Protein AF-A0A1Y1W097-F1 (afdb_monomer)

Structure (mmCIF, N/CA/C/O backbone):
data_AF-A0A1Y1W097-F1
#
_entry.id   AF-A0A1Y1W097-F1
#
loop_
_atom_site.group_PDB
_atom_site.id
_atom_site.type_symbol
_atom_site.label_atom_id
_atom_site.label_alt_id
_atom_site.label_comp_id
_atom_site.label_asym_id
_atom_site.label_entity_id
_atom_site.label_seq_id
_atom_site.pdbx_PDB_ins_code
_atom_site.Cartn_x
_atom_site.Cartn_y
_atom_site.Cartn_z
_atom_site.occupancy
_atom_site.B_iso_or_equiv
_atom_site.auth_seq_id
_atom_site.auth_comp_id
_atom_site.auth_asym_id
_atom_site.auth_atom_id
_atom_site.pdbx_PDB_model_num
ATOM 1 N N . GLY A 1 1 ? 16.569 40.067 -37.741 1.00 43.12 1 GLY A N 1
ATOM 2 C CA . GLY A 1 1 ? 15.667 39.618 -36.664 1.00 43.12 1 GLY A CA 1
ATOM 3 C C . GLY A 1 1 ? 14.579 38.717 -37.205 1.00 43.12 1 GLY A C 1
ATOM 4 O O . GLY A 1 1 ? 13.414 39.052 -37.084 1.00 43.12 1 GLY A O 1
ATOM 5 N N . ILE A 1 2 ? 14.973 37.600 -37.815 1.00 46.16 2 ILE A N 1
ATOM 6 C CA . ILE A 1 2 ? 14.096 36.529 -38.308 1.00 46.16 2 ILE A CA 1
ATOM 7 C C . ILE A 1 2 ? 14.924 35.251 -38.192 1.00 46.16 2 ILE A C 1
ATOM 9 O O . ILE A 1 2 ? 15.452 34.736 -39.164 1.00 46.16 2 ILE A O 1
ATOM 13 N N . GLU A 1 3 ? 15.149 34.848 -36.945 1.00 45.69 3 GLU A N 1
ATOM 14 C CA . GLU A 1 3 ? 15.930 33.663 -36.578 1.00 45.69 3 GLU A CA 1
ATOM 15 C C . GLU A 1 3 ? 15.376 33.100 -35.263 1.00 45.69 3 GLU A C 1
ATOM 17 O O . GLU A 1 3 ? 16.067 32.949 -34.270 1.00 45.69 3 GLU A O 1
ATOM 22 N N . TYR A 1 4 ? 14.057 32.893 -35.240 1.00 50.59 4 TYR A N 1
ATOM 23 C CA . TYR A 1 4 ? 13.336 32.202 -34.160 1.00 50.59 4 TYR A CA 1
ATOM 24 C C . TYR A 1 4 ? 12.381 31.134 -34.725 1.00 50.59 4 TYR A C 1
ATOM 26 O O . TYR A 1 4 ? 11.441 30.713 -34.065 1.00 50.59 4 TYR A O 1
ATOM 34 N N . LEU A 1 5 ? 12.613 30.714 -35.974 1.00 53.75 5 LEU A N 1
ATOM 35 C CA . LEU A 1 5 ? 11.848 29.680 -36.683 1.00 53.75 5 LEU A CA 1
ATOM 36 C C . LEU A 1 5 ? 12.720 28.488 -37.105 1.00 53.75 5 LEU A C 1
ATOM 38 O O . LEU A 1 5 ? 12.277 27.665 -37.901 1.00 53.75 5 LEU A O 1
ATOM 42 N N . ASN A 1 6 ? 13.945 28.376 -36.579 1.00 43.22 6 ASN A N 1
ATOM 43 C CA . ASN A 1 6 ? 14.702 27.136 -36.699 1.00 43.22 6 ASN A CA 1
ATOM 44 C C . ASN A 1 6 ? 14.286 26.219 -35.550 1.00 43.22 6 ASN A C 1
ATOM 46 O O . ASN A 1 6 ? 14.586 26.465 -34.384 1.00 43.22 6 ASN A O 1
ATOM 50 N N . LEU A 1 7 ? 13.491 25.227 -35.925 1.00 58.38 7 LEU A N 1
ATOM 51 C CA . LEU A 1 7 ? 13.002 24.132 -35.109 1.00 58.38 7 LEU A CA 1
ATOM 52 C C . LEU A 1 7 ? 14.199 23.283 -34.671 1.00 58.38 7 LEU A C 1
ATOM 54 O O . LEU A 1 7 ? 14.595 22.364 -35.381 1.00 58.38 7 LEU A O 1
ATOM 58 N N . GLU A 1 8 ? 14.787 23.603 -33.521 1.00 49.19 8 GLU A N 1
ATOM 59 C CA . GLU A 1 8 ? 15.665 22.663 -32.832 1.00 49.19 8 GLU A CA 1
ATOM 60 C C . GLU A 1 8 ? 14.782 21.659 -32.082 1.00 49.19 8 GLU A C 1
ATOM 62 O O . GLU A 1 8 ? 13.913 22.025 -31.287 1.00 49.19 8 GLU A O 1
ATOM 67 N N . GLU A 1 9 ? 14.969 20.392 -32.428 1.00 53.34 9 GLU A N 1
ATOM 68 C CA . GL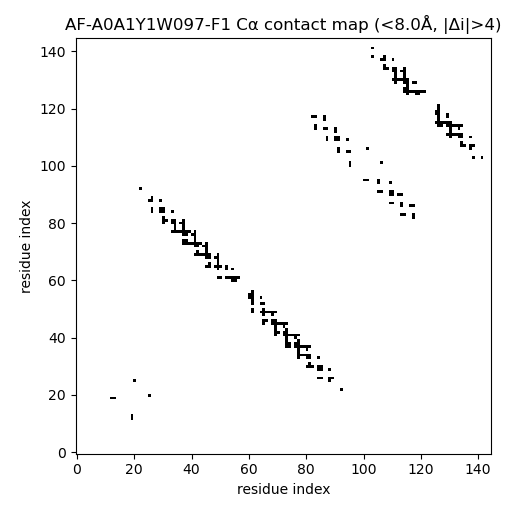U A 1 9 ? 14.276 19.208 -31.938 1.00 53.34 9 GLU A CA 1
ATOM 69 C C . GLU A 1 9 ? 14.282 19.140 -30.398 1.00 53.34 9 GLU A C 1
ATOM 71 O O . GLU A 1 9 ? 15.224 18.668 -29.769 1.00 53.34 9 GLU A O 1
ATOM 76 N N . GLY A 1 10 ? 13.199 19.605 -29.775 1.00 42.94 10 GLY A N 1
ATOM 77 C CA . GLY A 1 10 ? 12.882 19.385 -28.365 1.00 42.94 10 GLY A CA 1
ATOM 78 C C . GLY A 1 10 ? 11.534 18.670 -28.258 1.00 42.94 10 GLY A C 1
ATOM 79 O O . GLY A 1 10 ? 10.646 18.938 -29.072 1.00 42.94 10 GLY A O 1
ATOM 80 N N . PRO A 1 11 ? 11.353 17.731 -27.315 1.00 43.66 11 PRO A N 1
ATOM 81 C CA . PRO A 1 11 ? 10.199 16.844 -27.305 1.00 43.66 11 PRO A CA 1
ATOM 82 C C . PRO A 1 11 ? 8.914 17.664 -27.173 1.00 43.66 11 PRO A C 1
ATOM 84 O O . PRO A 1 11 ? 8.750 18.407 -26.215 1.00 43.66 11 PRO A O 1
ATOM 87 N N . ILE A 1 12 ? 8.031 17.520 -28.165 1.00 45.16 12 ILE A N 1
ATOM 88 C CA . ILE A 1 12 ? 6.601 17.872 -28.194 1.00 45.16 12 ILE A CA 1
ATOM 89 C C . ILE A 1 12 ? 6.042 18.317 -26.828 1.00 45.16 12 ILE A C 1
ATOM 91 O O . ILE A 1 12 ? 5.496 17.528 -26.056 1.00 45.16 12 ILE A O 1
ATOM 95 N N . HIS A 1 13 ? 6.162 19.613 -26.543 1.00 50.09 13 HIS A N 1
ATOM 96 C CA . HIS A 1 13 ? 5.460 20.269 -25.450 1.00 50.09 13 HIS A CA 1
ATOM 97 C C . HIS A 1 13 ? 4.069 20.640 -25.963 1.00 50.09 13 HIS A C 1
ATOM 99 O O . HIS A 1 13 ? 3.886 21.652 -26.629 1.00 50.09 13 HIS A O 1
ATOM 105 N N . THR A 1 14 ? 3.090 19.772 -25.712 1.00 46.75 14 THR A N 1
ATOM 106 C CA . THR A 1 14 ? 1.683 20.063 -25.999 1.00 46.75 14 THR A CA 1
ATOM 107 C C . THR A 1 14 ? 1.229 21.255 -25.159 1.00 46.75 14 THR A C 1
ATOM 1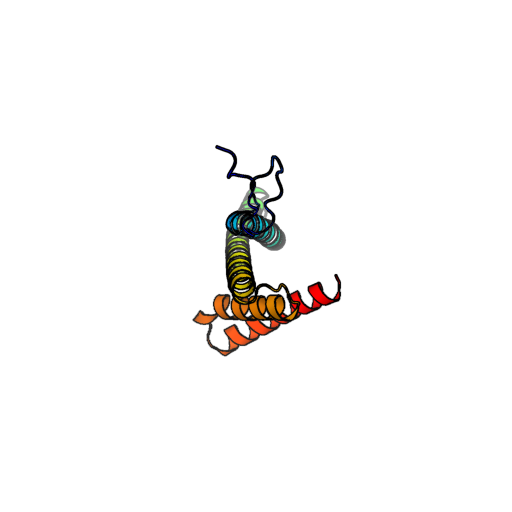09 O O . THR A 1 14 ? 1.071 21.139 -23.942 1.00 46.75 14 THR A O 1
ATOM 112 N N . ASP A 1 15 ? 0.995 22.384 -25.827 1.00 51.84 15 ASP A N 1
ATOM 113 C CA . ASP A 1 15 ? 0.279 23.549 -25.315 1.00 51.84 15 ASP A CA 1
ATOM 114 C C . ASP A 1 15 ? -1.160 23.167 -24.936 1.00 51.84 15 ASP A C 1
ATOM 116 O O . ASP A 1 15 ? -2.087 23.171 -25.747 1.00 51.84 15 ASP A O 1
ATOM 120 N N . GLY A 1 16 ? -1.352 22.827 -23.666 1.00 44.06 16 GLY A N 1
ATOM 121 C CA . GLY A 1 16 ? -2.645 22.826 -23.004 1.00 44.06 16 GLY A CA 1
ATOM 122 C C . GLY A 1 16 ? -2.563 23.703 -21.760 1.00 44.06 16 GLY A C 1
ATOM 123 O O . GLY A 1 16 ? -1.530 23.770 -21.106 1.00 44.06 16 GLY A O 1
ATOM 124 N N . VAL A 1 17 ? -3.675 24.319 -21.359 1.00 49.75 17 VAL A N 1
ATOM 125 C CA . VAL A 1 17 ? -3.831 25.058 -20.081 1.00 49.75 17 VAL A CA 1
ATOM 126 C C . VAL A 1 17 ? -3.591 24.162 -18.840 1.00 49.75 17 VAL A C 1
ATOM 128 O O . VAL A 1 17 ? -3.684 24.604 -17.699 1.00 49.75 17 VAL A O 1
ATOM 131 N N . MET A 1 18 ? -3.248 22.889 -19.048 1.00 4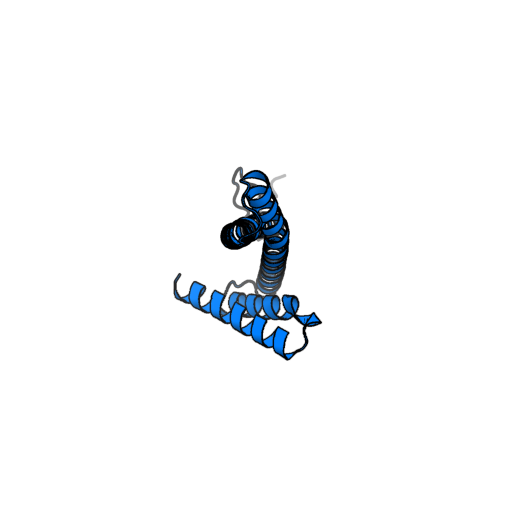9.22 18 MET A N 1
ATOM 132 C CA . MET A 1 18 ? -2.744 21.987 -18.028 1.00 49.22 18 MET A CA 1
ATOM 133 C C . MET A 1 18 ? -1.211 21.961 -18.105 1.00 49.22 18 MET A C 1
ATOM 135 O O . MET A 1 18 ? -0.681 21.502 -19.118 1.00 49.22 18 MET A O 1
ATOM 139 N N . PRO A 1 19 ? -0.489 22.431 -17.068 1.00 50.25 19 PRO A N 1
ATOM 140 C CA . PRO A 1 19 ? 0.962 22.297 -17.023 1.00 50.25 19 PRO A CA 1
ATOM 141 C C . PRO A 1 19 ? 1.337 20.827 -17.217 1.00 50.25 19 PRO A C 1
ATOM 143 O O . PRO A 1 19 ? 0.633 19.946 -16.716 1.00 50.25 19 PRO A O 1
ATOM 146 N N . SER A 1 20 ? 2.423 20.583 -17.962 1.00 50.34 20 SER A N 1
ATOM 147 C CA . SER A 1 20 ? 3.029 19.261 -18.161 1.00 50.34 20 SER A CA 1
ATOM 148 C C . SER A 1 20 ? 2.887 18.439 -16.882 1.00 50.34 20 SER A C 1
ATOM 150 O O . SER A 1 20 ? 3.410 18.839 -15.838 1.00 50.34 20 SER A O 1
ATOM 152 N N . ARG A 1 21 ? 2.104 17.351 -16.939 1.00 58.97 21 ARG A N 1
ATOM 153 C CA . ARG A 1 21 ? 1.912 16.427 -15.817 1.00 58.97 21 ARG A CA 1
ATOM 154 C C . ARG A 1 21 ? 3.267 15.797 -15.538 1.00 58.97 21 ARG A C 1
ATOM 156 O O . ARG A 1 21 ? 3.659 14.816 -16.159 1.00 58.97 21 ARG A O 1
ATOM 163 N N . GLY A 1 22 ? 4.045 16.465 -14.696 1.00 69.69 22 GLY A N 1
ATOM 164 C CA . GLY A 1 22 ? 5.391 16.043 -14.377 1.00 69.69 22 GLY A CA 1
ATOM 165 C C . GLY A 1 22 ? 5.347 14.722 -13.625 1.00 69.69 22 GLY A C 1
ATOM 166 O O . GLY A 1 22 ? 4.384 14.411 -12.934 1.00 69.69 22 GLY A O 1
ATOM 167 N N . TRP A 1 23 ? 6.448 13.985 -13.671 1.00 69.06 23 TRP A N 1
ATOM 168 C CA . TRP A 1 23 ? 6.705 12.831 -12.806 1.00 69.06 23 TRP A CA 1
ATOM 169 C C . TRP A 1 23 ? 6.367 13.076 -11.317 1.00 69.06 23 TRP A C 1
ATOM 171 O O . TRP A 1 23 ? 5.946 12.159 -10.619 1.00 69.06 23 TRP A O 1
ATOM 181 N N . SER A 1 24 ? 6.511 14.319 -10.839 1.00 75.81 24 SER A N 1
ATOM 182 C CA . SER A 1 24 ? 6.112 14.756 -9.492 1.00 75.81 24 SER A CA 1
ATOM 183 C C . SER A 1 24 ? 4.591 14.764 -9.281 1.00 75.81 24 SER A C 1
ATOM 185 O O . SER A 1 24 ? 4.110 14.427 -8.201 1.00 75.81 24 SER A O 1
ATOM 187 N N . ASP A 1 25 ? 3.829 15.110 -10.317 1.00 79.06 25 ASP A N 1
ATOM 188 C CA . ASP A 1 25 ? 2.368 15.150 -10.295 1.00 79.06 25 ASP A CA 1
ATOM 189 C C . ASP A 1 25 ? 1.800 13.727 -10.205 1.00 79.06 25 ASP A C 1
ATOM 191 O O . ASP A 1 25 ? 1.006 13.420 -9.315 1.00 79.06 25 ASP A O 1
ATOM 195 N N . ASP A 1 26 ? 2.309 12.816 -11.040 1.00 79.19 26 ASP A N 1
ATOM 196 C CA . ASP A 1 26 ? 1.950 11.395 -10.990 1.00 79.19 26 ASP A CA 1
ATOM 197 C C . ASP A 1 26 ? 2.382 10.741 -9.669 1.00 79.19 26 ASP A C 1
ATOM 199 O O . ASP A 1 26 ? 1.661 9.906 -9.117 1.00 79.19 26 ASP A O 1
ATOM 203 N N . LEU A 1 27 ? 3.511 11.172 -9.096 1.00 82.44 27 LEU A N 1
ATOM 204 C CA . LEU A 1 27 ? 3.943 10.730 -7.775 1.00 82.44 27 LEU A CA 1
ATOM 205 C C . LEU A 1 27 ? 2.999 11.230 -6.673 1.00 82.44 27 LEU A C 1
ATOM 207 O O . LEU A 1 27 ? 2.572 10.431 -5.842 1.00 82.44 27 LEU A O 1
ATOM 211 N N . CYS A 1 28 ? 2.651 12.517 -6.647 1.00 84.31 28 CYS A N 1
ATOM 212 C CA . CYS A 1 28 ? 1.787 13.108 -5.622 1.00 84.31 28 CYS A CA 1
ATOM 213 C C . CYS A 1 28 ? 0.366 12.528 -5.681 1.00 84.31 28 CYS A C 1
ATOM 215 O O . CYS A 1 28 ? -0.149 12.019 -4.680 1.00 84.31 28 CYS A O 1
ATOM 217 N N . TYR A 1 29 ? -0.241 12.518 -6.870 1.00 85.00 29 TYR A N 1
ATOM 218 C CA . TYR A 1 29 ? -1.582 11.970 -7.058 1.00 85.00 29 TYR A CA 1
ATOM 219 C C . TYR A 1 29 ? -1.609 10.451 -6.890 1.00 85.00 29 TYR A C 1
ATOM 221 O O . TYR A 1 29 ? -2.529 9.927 -6.256 1.00 85.00 29 TYR A O 1
ATOM 229 N N . GLY A 1 30 ? -0.598 9.738 -7.391 1.00 84.06 30 GLY A N 1
ATOM 230 C CA . GLY A 1 30 ? -0.492 8.288 -7.255 1.00 84.06 30 GLY A CA 1
ATOM 231 C C . GLY A 1 30 ? -0.310 7.855 -5.801 1.00 84.06 30 GLY A C 1
ATOM 232 O O . GLY A 1 30 ? -1.034 6.983 -5.318 1.00 84.06 30 GLY A O 1
ATOM 233 N N . THR A 1 31 ? 0.604 8.494 -5.066 1.00 87.38 31 THR A N 1
ATOM 234 C CA . THR A 1 31 ? 0.849 8.174 -3.649 1.00 87.38 31 THR A CA 1
ATOM 235 C C . THR A 1 31 ? -0.312 8.584 -2.754 1.00 87.38 31 THR A C 1
ATOM 237 O O . THR A 1 31 ? -0.732 7.783 -1.919 1.00 87.38 31 THR A O 1
ATOM 240 N N . GLY A 1 32 ? -0.881 9.777 -2.954 1.00 87.00 32 GLY A N 1
ATOM 241 C CA . GLY A 1 32 ? -2.030 10.263 -2.191 1.00 87.00 32 GLY A CA 1
ATOM 242 C C . GLY A 1 32 ? -3.269 9.392 -2.390 1.00 87.00 32 GLY A C 1
ATOM 243 O O . GLY A 1 32 ? -3.905 8.985 -1.416 1.00 87.00 32 GLY A O 1
ATOM 244 N N . THR A 1 33 ? -3.569 9.017 -3.636 1.00 90.81 33 THR A N 1
ATOM 245 C CA . THR A 1 33 ? -4.694 8.121 -3.940 1.00 90.81 33 THR A CA 1
ATOM 246 C C . THR A 1 33 ? -4.487 6.754 -3.297 1.00 90.81 33 THR A C 1
ATOM 248 O O . THR A 1 33 ? -5.390 6.242 -2.634 1.00 90.81 33 THR A O 1
ATOM 251 N N . MET A 1 34 ? -3.286 6.177 -3.410 1.00 90.88 34 MET A N 1
ATOM 252 C CA . MET A 1 34 ? -3.012 4.861 -2.828 1.00 90.88 34 MET A CA 1
ATOM 253 C C . MET A 1 34 ? -3.001 4.880 -1.297 1.00 90.88 34 MET A C 1
ATOM 255 O O . MET A 1 34 ? -3.438 3.918 -0.664 1.00 90.88 34 MET A O 1
ATOM 259 N N . TYR A 1 35 ? -2.570 5.990 -0.696 1.00 91.44 35 TYR A N 1
ATOM 260 C CA . TYR A 1 35 ? -2.656 6.209 0.743 1.00 91.44 35 TYR A CA 1
ATOM 261 C C . TYR A 1 35 ? -4.112 6.250 1.219 1.00 91.44 35 TYR A C 1
ATOM 263 O O . TYR A 1 35 ? -4.464 5.546 2.167 1.00 91.44 35 TYR A O 1
ATOM 271 N N . LEU A 1 36 ? -4.979 7.008 0.538 1.00 92.75 36 LEU A N 1
ATOM 272 C CA . LEU A 1 36 ? -6.408 7.081 0.860 1.00 92.75 36 LEU A CA 1
ATOM 273 C C . LEU A 1 36 ? -7.116 5.738 0.644 1.00 92.75 36 LEU A C 1
ATOM 275 O O . LEU A 1 36 ? -7.928 5.341 1.480 1.00 92.75 36 LEU A O 1
ATOM 279 N N . LEU A 1 37 ? -6.769 5.000 -0.415 1.00 94.06 37 LEU A N 1
ATOM 280 C CA . LEU A 1 37 ? -7.261 3.635 -0.629 1.00 94.06 37 LEU A CA 1
ATOM 281 C C . LEU A 1 37 ? -6.805 2.689 0.489 1.00 94.06 37 LEU A C 1
ATOM 283 O O . LEU A 1 37 ? -7.607 1.904 1.003 1.00 94.06 37 LEU A O 1
ATOM 287 N N . GLY A 1 38 ? -5.545 2.781 0.920 1.00 91.38 38 GLY A N 1
ATOM 288 C CA . GLY A 1 38 ? -5.026 2.013 2.052 1.00 91.38 38 GLY A CA 1
ATOM 289 C C . GLY A 1 38 ? -5.711 2.375 3.374 1.00 91.38 38 GLY A C 1
ATOM 290 O O . GLY A 1 38 ? -6.052 1.492 4.159 1.00 91.38 38 GLY A O 1
ATOM 291 N N . LEU A 1 39 ? -5.996 3.659 3.598 1.00 92.12 39 LEU A N 1
ATOM 292 C CA . LEU A 1 39 ? -6.747 4.131 4.762 1.00 92.12 39 LEU A CA 1
ATOM 293 C C . LEU A 1 39 ? -8.192 3.634 4.750 1.00 92.12 39 LEU A C 1
ATOM 295 O O . LEU A 1 39 ? -8.678 3.158 5.774 1.00 92.12 39 LEU A O 1
ATOM 299 N N . GLY A 1 40 ? -8.872 3.718 3.606 1.00 93.56 40 GLY A N 1
ATOM 300 C CA . GLY A 1 40 ? -10.248 3.254 3.452 1.00 93.56 40 GLY A CA 1
ATOM 301 C C . GLY A 1 40 ? -10.365 1.748 3.675 1.00 93.56 40 GLY A C 1
ATOM 302 O O . GLY A 1 40 ? -11.190 1.298 4.471 1.00 93.56 40 GLY A O 1
ATOM 303 N N . THR A 1 41 ? -9.490 0.964 3.043 1.00 92.50 41 THR A N 1
ATOM 304 C CA . THR A 1 41 ? -9.468 -0.501 3.191 1.00 92.50 41 THR A CA 1
ATOM 305 C C . THR A 1 41 ? -9.048 -0.935 4.600 1.00 92.50 41 THR A C 1
ATOM 307 O O . THR A 1 41 ? -9.734 -1.749 5.222 1.00 92.50 41 THR A O 1
ATOM 310 N N . GLY A 1 42 ? -7.980 -0.357 5.159 1.00 89.81 42 GLY A N 1
ATOM 311 C CA . GLY A 1 42 ? -7.514 -0.641 6.521 1.00 89.81 42 GLY A CA 1
ATOM 312 C C . GLY A 1 42 ? -8.490 -0.178 7.605 1.00 89.81 42 GLY A C 1
ATOM 313 O O . GLY A 1 42 ? -8.674 -0.865 8.613 1.00 89.81 42 GLY A O 1
ATOM 314 N N . GLY A 1 43 ? -9.162 0.951 7.380 1.00 90.94 43 GLY A N 1
ATOM 315 C CA . GLY A 1 43 ? -10.217 1.481 8.238 1.00 90.94 43 GLY A CA 1
ATOM 316 C C . GLY A 1 43 ? -11.462 0.598 8.221 1.00 90.94 43 GLY A C 1
ATOM 317 O O . GLY A 1 43 ? -11.951 0.234 9.288 1.00 90.94 43 GLY A O 1
ATOM 318 N N . ALA A 1 44 ? -11.927 0.166 7.045 1.00 92.69 44 ALA A N 1
ATOM 319 C CA . ALA A 1 44 ? -13.042 -0.777 6.921 1.00 92.69 44 ALA A CA 1
ATOM 320 C C . ALA A 1 44 ? -12.723 -2.128 7.584 1.00 92.69 44 ALA A C 1
ATOM 322 O O . ALA A 1 44 ? -13.547 -2.694 8.304 1.00 92.69 44 ALA A O 1
ATOM 323 N N . TRP A 1 45 ? -11.496 -2.621 7.422 1.00 90.31 45 TRP A N 1
ATOM 324 C CA . TRP A 1 45 ? -11.038 -3.831 8.099 1.00 90.31 45 TRP A CA 1
ATOM 325 C C . TRP A 1 45 ? -10.989 -3.658 9.631 1.00 90.31 45 TRP A C 1
ATOM 327 O O . TRP A 1 45 ? -11.430 -4.534 10.380 1.00 90.31 45 TRP A O 1
ATOM 337 N N . GLY A 1 46 ? -10.488 -2.518 10.119 1.00 87.44 46 GLY A N 1
ATOM 338 C CA . GLY A 1 46 ? -10.497 -2.164 11.543 1.00 87.44 46 GLY A CA 1
ATOM 339 C C . GLY A 1 46 ? -11.909 -1.988 12.110 1.00 87.44 46 GLY A C 1
ATOM 340 O O . GLY A 1 46 ? -12.164 -2.391 13.244 1.00 87.44 46 GLY A O 1
ATOM 341 N N . PHE A 1 47 ? -12.843 -1.478 11.307 1.00 86.56 47 PHE A N 1
ATOM 342 C CA . PHE A 1 47 ? -14.258 -1.353 11.653 1.00 86.56 47 PHE A CA 1
ATOM 343 C C . PHE A 1 47 ? -14.909 -2.714 11.854 1.00 86.56 47 PHE A C 1
ATOM 345 O O . PHE A 1 47 ? -15.510 -2.961 12.897 1.00 86.56 47 PHE A O 1
ATOM 352 N N . LEU A 1 48 ? -14.746 -3.621 10.886 1.00 88.44 48 LEU A N 1
ATOM 353 C CA . LEU A 1 48 ? -15.307 -4.970 10.957 1.00 88.44 48 LEU A CA 1
ATOM 354 C C . LEU A 1 48 ? -14.746 -5.750 12.149 1.00 88.44 48 LEU A C 1
ATOM 356 O O . LEU A 1 48 ? -15.498 -6.436 12.844 1.00 88.44 48 LEU A O 1
ATOM 360 N N . GLU A 1 49 ? -13.449 -5.623 12.436 1.00 86.88 49 GLU A N 1
ATOM 361 C CA . GLU A 1 49 ? -12.879 -6.267 13.621 1.00 86.88 49 GLU A CA 1
ATOM 362 C C . GLU A 1 49 ? -13.344 -5.619 14.932 1.00 86.88 49 GLU A C 1
ATOM 364 O O . GLU A 1 49 ? -13.623 -6.316 15.911 1.00 86.88 49 GLU A O 1
ATOM 369 N N . GLY A 1 50 ? -13.489 -4.296 14.946 1.00 82.62 50 GLY A N 1
ATOM 370 C CA . GLY A 1 50 ? -14.091 -3.566 16.052 1.00 82.62 50 GLY A CA 1
ATOM 371 C C . GLY A 1 50 ? -15.532 -3.996 16.331 1.00 82.62 50 GLY A C 1
ATOM 372 O O . GLY A 1 50 ? -15.907 -4.169 17.487 1.00 82.62 50 GLY A O 1
ATOM 373 N N . LEU A 1 51 ? -16.330 -4.228 15.283 1.00 82.50 51 LEU A N 1
ATOM 374 C CA . LEU A 1 51 ? -17.716 -4.689 15.399 1.00 82.50 51 LEU A CA 1
ATOM 375 C C . LEU A 1 51 ? -17.823 -6.128 15.904 1.00 82.50 51 LEU A C 1
ATOM 377 O O . LEU A 1 51 ? -18.774 -6.442 16.630 1.00 82.50 51 LEU A O 1
ATOM 381 N N . ARG A 1 52 ? -16.873 -6.983 15.502 1.00 81.38 52 ARG A N 1
ATOM 382 C CA . ARG A 1 52 ? -16.753 -8.379 15.949 1.00 81.38 52 ARG A CA 1
ATOM 383 C C . ARG A 1 52 ? -16.237 -8.489 17.385 1.00 81.38 52 ARG A C 1
ATOM 385 O O . ARG A 1 52 ? -16.579 -9.450 18.071 1.00 81.38 52 ARG A O 1
ATOM 392 N N . SER A 1 53 ? -15.470 -7.507 17.857 1.00 72.69 53 SER A N 1
ATOM 393 C CA . SER A 1 53 ? -14.969 -7.457 19.233 1.00 72.69 53 SER A CA 1
ATOM 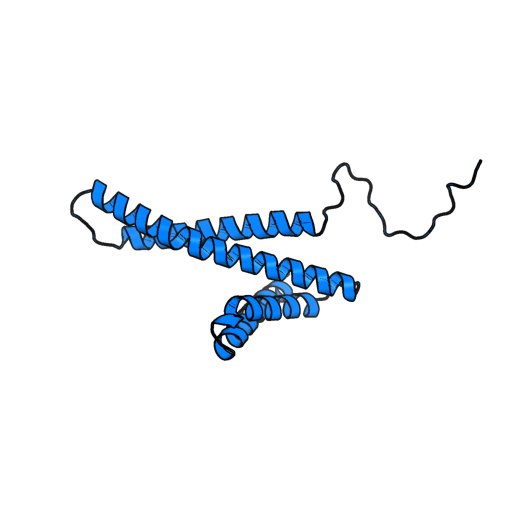394 C C . SER A 1 53 ? -16.115 -7.272 20.237 1.00 72.69 53 SER A C 1
ATOM 396 O O . SER A 1 53 ? -16.814 -6.263 20.228 1.00 72.69 53 SER A O 1
ATOM 398 N N . GLN A 1 54 ? -16.297 -8.242 21.136 1.00 62.44 54 GLN A N 1
ATOM 399 C CA . GLN A 1 54 ? -17.377 -8.289 22.137 1.00 62.44 54 GLN A CA 1
ATOM 400 C C . GLN A 1 54 ? -17.107 -7.396 23.373 1.00 62.44 54 GLN A C 1
ATOM 402 O O . GLN A 1 54 ? -17.448 -7.754 24.499 1.00 62.44 54 GLN A O 1
ATOM 407 N N . HIS A 1 55 ? -16.467 -6.235 23.203 1.00 57.25 55 HIS A N 1
ATOM 408 C CA . HIS A 1 55 ? -16.095 -5.371 24.329 1.00 57.25 55 HIS A CA 1
ATOM 409 C C . HIS A 1 55 ? -17.272 -4.491 24.791 1.00 57.25 55 HIS A C 1
ATOM 411 O O . HIS A 1 55 ? -17.411 -3.335 24.389 1.00 57.25 55 HIS A O 1
ATOM 417 N N . GLY A 1 56 ? -18.090 -5.049 25.690 1.00 56.94 56 GLY A N 1
ATOM 418 C CA . GLY A 1 56 ? -18.968 -4.310 26.604 1.00 56.94 56 GLY A CA 1
ATOM 419 C C . GLY A 1 56 ? -20.457 -4.289 26.239 1.00 56.94 56 GLY A C 1
ATOM 420 O O . GLY A 1 56 ? -20.838 -4.039 25.101 1.00 56.94 56 GLY A O 1
ATOM 421 N N . ALA A 1 57 ? -21.311 -4.472 27.254 1.00 61.59 57 ALA A N 1
ATOM 422 C CA . ALA A 1 57 ? -22.776 -4.437 27.151 1.00 61.59 57 ALA A CA 1
ATOM 423 C C . ALA A 1 57 ? -23.358 -3.060 26.747 1.00 61.59 57 ALA A C 1
ATOM 425 O O . ALA A 1 57 ? -24.522 -2.967 26.372 1.00 61.59 57 ALA A O 1
ATOM 426 N N . ASN A 1 58 ? -22.555 -1.988 26.801 1.00 75.12 58 ASN A N 1
ATOM 427 C CA . ASN A 1 58 ? -22.978 -0.614 26.525 1.00 75.12 58 ASN A CA 1
ATOM 428 C C . ASN A 1 58 ? -22.489 -0.115 25.157 1.00 75.12 58 ASN A C 1
ATOM 430 O O . ASN A 1 58 ? -21.300 -0.190 24.841 1.00 75.12 58 ASN A O 1
ATOM 434 N N . LEU A 1 59 ? -23.391 0.523 24.400 1.00 76.19 59 LEU A N 1
ATOM 435 C CA . LEU A 1 59 ? -23.132 1.126 23.080 1.00 76.19 59 LEU A CA 1
ATOM 436 C C . LEU A 1 59 ? -21.896 2.047 23.057 1.00 76.19 59 LEU A C 1
ATOM 438 O O . LEU A 1 59 ? -21.123 2.012 22.104 1.00 76.19 59 LEU A O 1
ATOM 442 N N . LYS A 1 60 ? -21.654 2.814 24.129 1.00 79.94 60 LYS A N 1
ATOM 443 C CA . LYS A 1 60 ? -20.500 3.727 24.240 1.00 79.94 60 LYS A CA 1
ATOM 444 C C . LYS A 1 60 ? -19.145 3.001 24.251 1.00 79.94 60 LYS A C 1
ATOM 446 O O . LYS A 1 60 ? -18.203 3.467 23.616 1.00 79.94 60 LYS A O 1
ATOM 451 N N . LEU A 1 61 ? -19.045 1.855 24.933 1.00 78.88 61 LEU A N 1
ATOM 452 C CA . LEU A 1 61 ? -17.811 1.052 24.983 1.00 78.88 61 LEU A CA 1
ATOM 453 C C . LEU A 1 61 ? -17.542 0.367 23.642 1.00 78.88 61 LEU A C 1
ATOM 455 O O . LEU A 1 61 ? -16.403 0.348 23.175 1.00 78.88 61 LEU A O 1
ATOM 459 N N . ARG A 1 62 ? -18.604 -0.105 22.978 1.00 79.25 62 ARG A N 1
ATOM 460 C CA . ARG A 1 62 ? -18.506 -0.721 21.654 1.00 79.25 62 ARG A CA 1
ATOM 461 C C . ARG A 1 62 ? -18.022 0.270 20.597 1.00 79.25 62 ARG A C 1
ATOM 463 O O . ARG A 1 62 ? -17.121 -0.057 19.833 1.00 79.25 62 ARG A O 1
ATOM 470 N N . VAL A 1 63 ? -18.556 1.493 20.593 1.00 83.62 63 VAL A N 1
ATOM 471 C CA . VAL A 1 63 ? -18.100 2.559 19.684 1.00 83.62 63 VAL A CA 1
ATOM 472 C C . VAL A 1 63 ? -16.628 2.901 19.927 1.00 83.62 63 VAL A C 1
ATOM 474 O O . VAL A 1 63 ? -15.867 3.003 18.969 1.00 83.62 63 VAL A O 1
ATOM 477 N N . ASN A 1 64 ? -16.191 2.999 21.186 1.00 86.44 64 ASN A N 1
ATOM 478 C CA . ASN A 1 64 ? -14.788 3.279 21.496 1.00 86.44 64 ASN A CA 1
ATOM 479 C C . ASN A 1 64 ? -13.851 2.143 21.038 1.00 86.44 64 ASN A C 1
ATOM 481 O O . ASN A 1 64 ? -12.813 2.394 20.431 1.00 86.44 64 ASN A O 1
ATOM 485 N N . SER A 1 65 ? -14.247 0.882 21.248 1.00 83.94 65 SER A N 1
ATOM 486 C CA . SER A 1 65 ? -13.494 -0.272 20.741 1.00 83.94 65 SER A CA 1
ATOM 487 C C . SER A 1 65 ? -13.408 -0.273 19.214 1.00 83.94 65 SER A C 1
ATOM 489 O O . SER A 1 65 ? -12.355 -0.590 18.668 1.00 83.94 65 SER A O 1
ATOM 491 N N . VAL A 1 66 ? -14.498 0.071 18.523 1.00 85.25 66 VAL A N 1
ATOM 492 C CA . VAL A 1 66 ? -14.530 0.154 17.059 1.00 85.25 66 VAL A CA 1
ATOM 493 C C . VAL A 1 66 ? -13.590 1.241 16.554 1.00 85.25 66 VAL A C 1
ATOM 495 O O . VAL A 1 66 ? -12.744 0.968 15.704 1.00 85.25 66 VAL A O 1
ATOM 498 N N . LEU A 1 67 ? -13.688 2.446 17.114 1.00 86.00 67 LEU A N 1
ATOM 499 C CA . LEU A 1 67 ? -12.835 3.572 16.741 1.00 86.00 67 LEU A CA 1
ATOM 500 C C . LEU A 1 67 ? -11.360 3.273 17.013 1.00 86.00 67 LEU A C 1
ATOM 502 O O . LEU A 1 67 ? -10.520 3.531 16.157 1.00 86.00 67 LEU A O 1
ATOM 506 N N . ASN A 1 68 ? -11.037 2.661 18.153 1.00 88.31 68 ASN A N 1
ATOM 507 C CA . ASN A 1 68 ? -9.666 2.269 18.466 1.00 88.31 68 ASN A CA 1
ATOM 508 C C . ASN A 1 68 ? -9.120 1.239 17.457 1.00 88.31 68 ASN A C 1
ATOM 510 O O . ASN A 1 68 ? -7.988 1.359 16.986 1.00 88.31 68 ASN A O 1
ATOM 514 N N . SER A 1 69 ? -9.938 0.258 17.061 1.00 85.81 69 SER A N 1
ATOM 515 C CA . SER A 1 69 ? -9.563 -0.727 16.040 1.00 85.81 69 SER A CA 1
ATOM 516 C C . SER A 1 69 ? -9.372 -0.100 14.653 1.00 85.81 69 SER A C 1
ATOM 518 O O . SER A 1 69 ? -8.409 -0.441 13.960 1.00 85.81 69 SER A O 1
ATOM 520 N N . MET A 1 70 ? -10.240 0.837 14.257 1.00 86.12 70 MET A N 1
ATOM 521 C CA . MET A 1 70 ? -10.120 1.595 13.002 1.00 86.12 70 MET A CA 1
ATOM 522 C C . MET A 1 70 ? -8.847 2.447 12.983 1.00 86.12 70 MET A C 1
ATOM 524 O O . MET A 1 70 ? -8.054 2.338 12.047 1.00 86.12 70 MET A O 1
ATOM 528 N N . THR A 1 71 ? -8.604 3.233 14.032 1.00 85.81 71 THR A N 1
ATOM 529 C CA . THR A 1 71 ? -7.450 4.142 14.125 1.00 85.81 71 THR A CA 1
ATOM 530 C C . THR A 1 71 ? -6.127 3.394 14.253 1.00 85.81 71 THR A C 1
ATOM 532 O O . THR A 1 71 ? -5.102 3.890 13.797 1.00 85.81 71 THR A O 1
ATOM 535 N N . ARG A 1 72 ? -6.115 2.174 14.806 1.00 86.19 72 ARG A N 1
ATOM 536 C CA . ARG A 1 72 ? -4.892 1.360 14.860 1.00 86.19 72 ARG A CA 1
ATOM 537 C C . ARG A 1 72 ? -4.532 0.745 13.504 1.00 86.19 72 ARG A C 1
ATOM 539 O O . ARG A 1 72 ? -3.352 0.641 13.179 1.00 86.19 72 ARG A O 1
ATOM 546 N N . ARG A 1 73 ? -5.523 0.294 12.725 1.00 85.50 73 ARG A N 1
ATOM 547 C CA . ARG A 1 73 ? -5.285 -0.431 11.459 1.00 85.50 73 ARG A CA 1
ATOM 548 C C . ARG A 1 73 ? -5.260 0.457 10.221 1.00 85.50 73 ARG A C 1
ATOM 550 O O . ARG A 1 73 ? -4.484 0.173 9.313 1.00 85.50 73 ARG A O 1
ATOM 557 N N . GLY A 1 74 ? -6.053 1.525 10.191 1.00 87.31 74 GLY A N 1
ATOM 558 C CA . GLY A 1 74 ? -6.147 2.442 9.054 1.00 87.31 74 GLY A CA 1
ATOM 559 C C . GLY A 1 74 ? -4.796 3.051 8.659 1.00 87.31 74 GLY A C 1
ATOM 560 O O . GLY A 1 74 ? -4.334 2.793 7.549 1.00 87.31 74 GLY A O 1
ATOM 561 N N . PRO A 1 75 ? -4.111 3.788 9.554 1.00 89.00 75 PRO A N 1
ATOM 562 C CA . PRO A 1 75 ? -2.826 4.417 9.250 1.00 89.00 75 PRO A CA 1
ATOM 563 C C . PRO A 1 75 ? -1.726 3.411 8.898 1.00 89.00 75 PRO A C 1
ATOM 565 O O . PRO A 1 75 ? -0.903 3.685 8.034 1.00 89.00 75 PRO A O 1
ATOM 568 N N . PHE A 1 76 ? -1.716 2.226 9.519 1.00 88.38 76 PHE A N 1
ATOM 569 C CA . PHE A 1 76 ? -0.722 1.192 9.217 1.00 88.38 76 PHE A CA 1
ATOM 570 C C . PHE A 1 76 ? -0.818 0.703 7.762 1.00 88.38 76 PHE A C 1
ATOM 572 O O . PHE A 1 76 ? 0.194 0.629 7.059 1.00 88.38 76 PHE A O 1
ATOM 579 N N . VAL A 1 77 ? -2.037 0.406 7.296 1.00 90.38 77 VAL A N 1
ATOM 580 C CA . VAL A 1 77 ? -2.281 -0.024 5.909 1.00 90.38 77 VAL A CA 1
ATOM 581 C C . VAL A 1 77 ? -2.091 1.143 4.937 1.00 90.38 77 VAL A C 1
ATOM 583 O O . VAL A 1 77 ? -1.416 0.976 3.923 1.00 90.38 77 VAL A O 1
ATOM 586 N N . GLY A 1 78 ? -2.595 2.335 5.278 1.00 89.38 78 GLY A N 1
ATOM 587 C CA . GLY A 1 78 ? -2.413 3.561 4.494 1.00 89.38 78 GLY A CA 1
ATOM 588 C C . GLY A 1 78 ? -0.943 3.884 4.235 1.00 89.38 78 GLY A C 1
ATOM 589 O O . GLY A 1 78 ? -0.527 3.964 3.079 1.00 89.38 78 GLY A O 1
ATOM 590 N N . ASN A 1 79 ? -0.132 3.987 5.294 1.00 91.62 79 ASN A N 1
ATOM 591 C CA . ASN A 1 79 ? 1.303 4.274 5.191 1.00 91.62 79 ASN A CA 1
ATOM 592 C C . ASN A 1 79 ? 2.025 3.237 4.320 1.00 91.62 79 ASN A C 1
ATOM 594 O O . ASN A 1 79 ? 2.848 3.593 3.480 1.00 91.62 79 ASN A O 1
ATOM 598 N N . SER A 1 80 ? 1.680 1.957 4.476 1.00 90.25 80 SER A N 1
ATOM 599 C CA . SER A 1 80 ? 2.287 0.875 3.695 1.00 90.25 80 SER A CA 1
ATOM 600 C C . SER A 1 80 ? 1.982 0.998 2.198 1.00 90.25 80 SER A C 1
ATOM 602 O O . SER A 1 80 ? 2.881 0.862 1.368 1.00 90.25 80 SER A O 1
ATOM 604 N N . PHE A 1 81 ? 0.727 1.282 1.840 1.00 89.75 81 PHE 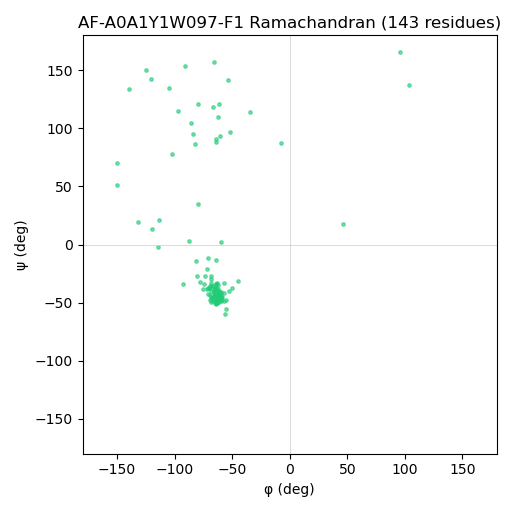A N 1
ATOM 605 C CA . PHE A 1 81 ? 0.306 1.421 0.443 1.00 89.75 81 PHE A CA 1
ATOM 606 C C . PHE A 1 81 ? 0.848 2.698 -0.207 1.00 89.75 81 PHE A C 1
ATOM 608 O O . PHE A 1 81 ? 1.272 2.652 -1.361 1.00 89.75 81 PHE A O 1
ATOM 615 N N . GLY A 1 82 ? 0.906 3.806 0.537 1.00 88.81 82 GLY A N 1
ATOM 616 C CA . GLY A 1 82 ? 1.515 5.053 0.067 1.00 88.81 82 GLY A CA 1
ATOM 617 C C . GLY A 1 82 ? 3.000 4.885 -0.268 1.00 88.81 82 GLY A C 1
ATOM 618 O O . GLY A 1 82 ? 3.432 5.263 -1.355 1.00 88.81 82 GLY A O 1
ATOM 619 N N . VAL A 1 83 ? 3.770 4.238 0.615 1.00 89.56 83 VAL A N 1
ATOM 620 C CA . VAL A 1 83 ? 5.203 3.966 0.387 1.00 89.56 83 VAL A CA 1
ATOM 621 C C . VAL A 1 83 ? 5.414 3.030 -0.808 1.00 89.56 83 VAL A C 1
ATOM 623 O O . VAL A 1 83 ? 6.290 3.279 -1.635 1.00 89.56 83 VAL A O 1
ATOM 626 N N . MET A 1 84 ? 4.590 1.987 -0.950 1.00 88.75 84 MET A N 1
ATOM 627 C CA . MET A 1 84 ? 4.644 1.091 -2.112 1.00 88.75 84 MET A CA 1
ATOM 628 C C . MET A 1 84 ? 4.373 1.819 -3.432 1.00 88.75 84 MET A C 1
ATOM 630 O O . MET A 1 84 ? 5.102 1.621 -4.402 1.00 88.75 84 MET A O 1
ATOM 634 N N . ALA A 1 85 ? 3.361 2.689 -3.470 1.00 88.00 85 ALA A N 1
ATOM 635 C CA . ALA A 1 85 ? 3.089 3.515 -4.642 1.00 88.00 85 ALA A CA 1
ATOM 636 C C . ALA A 1 85 ? 4.259 4.457 -4.949 1.00 88.00 85 ALA A C 1
ATOM 638 O O . ALA A 1 85 ? 4.604 4.647 -6.114 1.00 88.00 85 ALA A O 1
ATOM 639 N N . MET A 1 86 ? 4.899 5.016 -3.920 1.00 88.12 86 MET A N 1
ATOM 640 C CA . MET A 1 86 ? 6.036 5.917 -4.087 1.00 88.12 86 MET A CA 1
ATOM 641 C C . MET A 1 86 ? 7.221 5.195 -4.734 1.00 88.12 86 MET A C 1
ATOM 643 O O . MET A 1 86 ? 7.748 5.665 -5.742 1.00 88.12 86 MET A O 1
ATOM 647 N N . PHE A 1 87 ? 7.590 4.021 -4.213 1.00 89.50 87 PHE A N 1
ATOM 648 C CA . PHE A 1 87 ? 8.666 3.208 -4.781 1.00 89.50 87 PHE A CA 1
ATOM 649 C C . PHE A 1 87 ? 8.379 2.802 -6.226 1.00 89.50 87 PHE A C 1
ATOM 651 O O . PHE A 1 87 ? 9.257 2.949 -7.075 1.00 89.50 87 PHE A O 1
ATOM 658 N N . TYR A 1 88 ? 7.160 2.348 -6.527 1.00 86.19 88 TYR A N 1
ATOM 659 C CA . TYR A 1 88 ? 6.787 1.980 -7.891 1.00 86.19 88 TYR A CA 1
ATOM 660 C C . TYR A 1 88 ? 6.915 3.162 -8.857 1.00 86.19 88 TYR A C 1
ATOM 662 O O . TYR A 1 88 ? 7.544 3.019 -9.901 1.00 86.19 88 TYR A O 1
ATOM 670 N N . ASN A 1 89 ? 6.371 4.331 -8.507 1.00 85.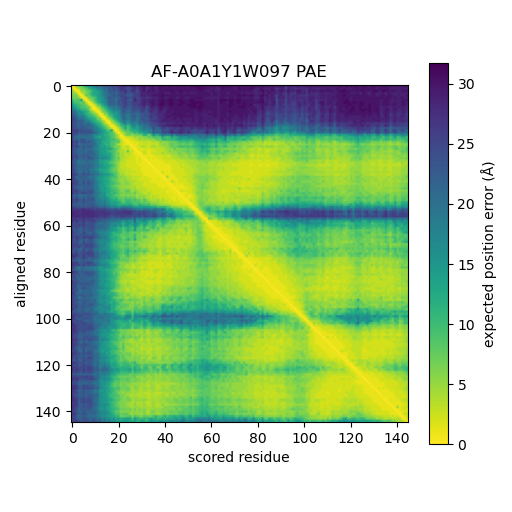75 89 ASN A N 1
ATOM 671 C CA . ASN A 1 89 ? 6.420 5.510 -9.373 1.00 85.75 89 ASN A CA 1
ATOM 672 C C . ASN A 1 89 ? 7.858 6.007 -9.588 1.00 85.75 89 ASN A C 1
ATOM 674 O O . ASN A 1 89 ? 8.235 6.298 -10.723 1.00 85.75 89 ASN A O 1
ATOM 678 N N . ILE A 1 90 ? 8.688 6.038 -8.537 1.00 85.31 90 ILE A N 1
ATOM 679 C CA . ILE A 1 90 ? 10.104 6.426 -8.650 1.00 85.31 90 ILE A CA 1
ATOM 680 C C . ILE A 1 90 ? 10.864 5.449 -9.550 1.00 85.31 90 ILE A C 1
ATOM 682 O O . ILE A 1 90 ? 11.580 5.881 -10.453 1.00 85.31 90 ILE A O 1
ATOM 686 N N . LEU A 1 91 ? 10.702 4.140 -9.340 1.00 84.69 91 LEU A N 1
ATOM 687 C CA . LEU A 1 91 ? 11.414 3.122 -10.116 1.00 84.69 91 LEU A CA 1
ATOM 688 C C . LEU A 1 91 ? 10.942 3.094 -11.569 1.00 84.69 91 LEU A C 1
ATOM 690 O O . LEU A 1 91 ? 11.767 3.089 -12.478 1.00 84.69 91 LEU A O 1
ATOM 694 N N . ASN A 1 92 ? 9.630 3.136 -11.795 1.00 83.25 92 ASN A N 1
ATOM 695 C CA . ASN A 1 92 ? 9.063 3.152 -13.137 1.00 83.25 92 ASN A CA 1
ATOM 6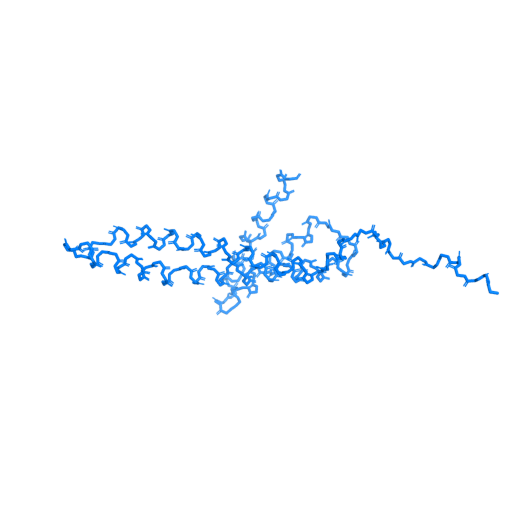96 C C . ASN A 1 92 ? 9.498 4.412 -13.900 1.00 83.25 92 ASN A C 1
ATOM 698 O O . ASN A 1 92 ? 9.890 4.305 -15.058 1.00 83.25 92 ASN A O 1
ATOM 702 N N . SER A 1 93 ? 9.513 5.582 -13.249 1.00 77.88 93 SER A N 1
ATOM 703 C CA . SER A 1 93 ? 10.016 6.825 -13.850 1.00 77.88 93 SER A CA 1
ATOM 704 C C . SER A 1 93 ? 11.521 6.758 -14.133 1.00 77.88 93 SER A C 1
ATOM 706 O O . SER A 1 93 ? 11.948 7.067 -15.241 1.00 77.88 93 SER A O 1
ATOM 708 N N . THR A 1 94 ? 12.332 6.281 -13.183 1.00 78.56 94 THR A N 1
ATOM 709 C CA . THR A 1 94 ? 13.794 6.163 -13.351 1.00 78.56 94 THR A CA 1
ATOM 710 C C . THR A 1 94 ? 14.154 5.246 -14.518 1.00 78.56 94 THR A C 1
ATOM 712 O O . THR A 1 94 ? 14.982 5.604 -15.351 1.00 78.56 94 THR A O 1
ATOM 715 N N . ILE A 1 95 ? 13.516 4.076 -14.622 1.00 76.25 95 ILE A N 1
ATOM 716 C CA . ILE A 1 95 ? 13.831 3.133 -15.700 1.00 76.25 95 ILE A CA 1
ATOM 717 C C . ILE A 1 95 ? 13.261 3.623 -17.038 1.00 76.25 95 ILE A C 1
ATOM 719 O O . ILE A 1 95 ? 13.898 3.436 -18.071 1.00 76.25 95 ILE A O 1
ATOM 723 N N . SER A 1 96 ? 12.100 4.289 -17.035 1.00 70.62 96 SER A N 1
ATOM 724 C CA . SER A 1 96 ? 11.542 4.886 -18.259 1.00 70.62 96 SER A CA 1
ATOM 725 C C . SER A 1 96 ? 12.423 6.016 -18.800 1.00 70.62 96 SER A C 1
ATOM 727 O O . SER A 1 96 ? 12.631 6.066 -20.003 1.00 70.62 96 SER A O 1
ATOM 729 N N . ASN A 1 97 ? 12.996 6.860 -17.933 1.00 71.12 97 ASN A N 1
ATOM 730 C CA . ASN A 1 97 ? 13.951 7.903 -18.335 1.00 71.12 97 ASN A CA 1
ATOM 731 C C . ASN A 1 97 ? 15.285 7.332 -18.836 1.00 71.12 97 ASN A C 1
ATOM 733 O O . ASN A 1 97 ? 15.958 7.962 -19.637 1.00 71.12 97 ASN A O 1
ATOM 737 N N . TYR A 1 98 ? 15.704 6.162 -18.345 1.00 72.69 98 TYR A N 1
ATOM 738 C CA . TYR A 1 98 ? 16.957 5.546 -18.789 1.00 72.69 98 TYR A CA 1
ATOM 739 C C . TYR A 1 98 ? 16.820 4.796 -20.122 1.00 72.69 98 TYR A C 1
ATOM 741 O O . TYR A 1 98 ? 17.805 4.613 -20.831 1.00 72.69 98 TYR A O 1
ATOM 749 N N . ARG A 1 99 ? 15.618 4.303 -20.441 1.00 67.56 99 ARG A N 1
ATOM 750 C CA . ARG A 1 99 ? 15.387 3.386 -21.568 1.00 67.56 99 ARG A CA 1
ATOM 751 C C . ARG A 1 99 ? 14.514 3.978 -22.679 1.00 67.56 99 ARG A C 1
ATOM 753 O O . ARG A 1 99 ? 14.248 3.264 -23.643 1.00 67.56 99 ARG A O 1
ATOM 760 N N . ASP A 1 100 ? 14.019 5.206 -22.508 1.00 65.25 100 ASP A N 1
ATOM 761 C CA . ASP A 1 100 ? 13.110 5.949 -23.405 1.00 65.25 100 ASP A CA 1
ATOM 762 C C . ASP A 1 100 ? 11.900 5.144 -23.931 1.00 65.25 100 ASP A C 1
ATOM 764 O O . ASP A 1 100 ? 11.250 5.505 -24.909 1.00 65.25 100 ASP A O 1
ATOM 768 N N . THR A 1 101 ? 11.572 4.025 -23.278 1.00 64.94 101 THR A N 1
ATOM 769 C CA . THR A 1 101 ? 10.564 3.051 -23.709 1.00 64.94 101 THR A CA 1
ATOM 770 C C . THR A 1 101 ? 9.762 2.563 -22.506 1.00 64.94 101 THR A C 1
ATOM 772 O O . THR A 1 101 ? 10.306 2.222 -21.449 1.00 64.94 101 THR A O 1
ATOM 775 N N . GLN A 1 102 ? 8.436 2.526 -22.657 1.00 65.38 102 GLN A N 1
ATOM 776 C CA . GLN A 1 102 ? 7.511 2.032 -21.635 1.00 65.38 102 GLN A CA 1
ATOM 777 C C . GLN A 1 102 ? 7.022 0.622 -21.981 1.00 65.38 102 GLN A C 1
ATOM 779 O O . GLN A 1 102 ? 5.904 0.428 -22.449 1.00 65.38 102 GLN A O 1
ATOM 784 N N . ASP A 1 103 ? 7.869 -0.374 -21.722 1.00 75.94 103 ASP A N 1
ATOM 785 C CA . ASP A 1 103 ? 7.544 -1.782 -21.963 1.00 75.94 103 ASP A CA 1
ATOM 786 C C . ASP A 1 103 ? 6.906 -2.467 -20.745 1.00 75.94 103 ASP A C 1
ATOM 788 O O . ASP A 1 103 ? 7.211 -2.157 -19.589 1.00 75.94 103 ASP A O 1
ATOM 792 N N . MET A 1 104 ? 6.110 -3.512 -20.997 1.00 74.75 104 MET A N 1
ATOM 793 C CA . MET A 1 104 ? 5.526 -4.375 -19.957 1.00 74.75 104 MET A CA 1
ATOM 794 C C . MET A 1 104 ? 6.587 -4.934 -18.992 1.00 74.75 104 MET A C 1
ATOM 796 O O . MET A 1 104 ? 6.381 -4.960 -17.778 1.00 74.75 104 MET A O 1
ATOM 800 N N . TYR A 1 105 ? 7.752 -5.328 -19.514 1.00 78.88 105 TYR A N 1
ATOM 801 C CA . TYR A 1 105 ? 8.867 -5.836 -18.709 1.00 78.88 105 TYR A CA 1
ATOM 802 C C . TYR A 1 105 ? 9.424 -4.793 -17.738 1.00 78.88 105 TYR A C 1
ATOM 804 O O . TYR A 1 105 ? 9.850 -5.149 -16.639 1.00 78.88 105 TYR A O 1
ATOM 812 N N . ASN A 1 106 ? 9.396 -3.513 -18.120 1.00 81.75 106 ASN A N 1
ATOM 813 C CA . ASN A 1 106 ? 9.883 -2.427 -17.282 1.00 81.75 106 ASN A CA 1
ATOM 814 C C . ASN A 1 106 ? 8.973 -2.235 -16.059 1.00 81.75 106 ASN A C 1
ATOM 816 O O . ASN A 1 106 ? 9.439 -2.274 -14.922 1.00 81.75 106 ASN A O 1
ATOM 820 N N . SER A 1 107 ? 7.656 -2.156 -16.271 1.00 82.69 107 SER A N 1
ATOM 821 C CA . SER A 1 107 ? 6.697 -2.020 -15.167 1.00 82.69 107 SER A CA 1
ATOM 822 C C . SER A 1 107 ? 6.691 -3.236 -14.231 1.00 82.69 107 SER A C 1
ATOM 824 O O . SER A 1 107 ? 6.600 -3.069 -13.014 1.00 82.69 107 SER A O 1
ATOM 826 N N . ILE A 1 108 ? 6.831 -4.457 -14.765 1.00 85.56 108 ILE A N 1
ATOM 827 C CA . ILE A 1 108 ? 6.935 -5.677 -13.943 1.00 85.56 108 ILE A CA 1
ATOM 828 C C . ILE A 1 108 ? 8.236 -5.669 -13.125 1.00 85.56 108 ILE A C 1
ATOM 830 O O . ILE A 1 108 ? 8.208 -5.964 -11.928 1.00 85.56 108 ILE A O 1
ATOM 834 N N . GLY A 1 109 ? 9.364 -5.290 -13.735 1.00 86.00 109 GLY A N 1
ATOM 835 C CA . GLY A 1 109 ? 10.653 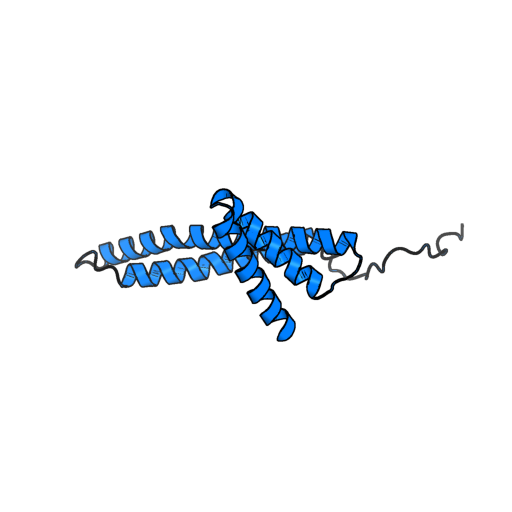-5.167 -13.049 1.00 86.00 109 GLY A CA 1
ATOM 836 C C . GLY A 1 109 ? 10.639 -4.098 -11.952 1.00 86.00 109 GLY A C 1
ATOM 837 O O . GLY A 1 109 ? 11.055 -4.366 -10.823 1.00 86.00 109 GLY A O 1
ATOM 838 N N . ALA A 1 110 ? 10.082 -2.920 -12.242 1.00 85.81 110 ALA A N 1
ATOM 839 C CA . ALA A 1 110 ? 9.905 -1.839 -11.274 1.00 85.81 110 ALA A CA 1
ATOM 840 C C . ALA A 1 110 ? 9.034 -2.277 -10.085 1.00 85.81 110 ALA A C 1
ATOM 842 O O . ALA A 1 110 ? 9.383 -2.022 -8.931 1.00 85.81 110 ALA A O 1
ATOM 843 N N . ALA A 1 111 ? 7.939 -2.999 -10.344 1.00 86.44 111 ALA A N 1
ATOM 844 C CA . ALA A 1 111 ? 7.080 -3.552 -9.300 1.00 86.44 111 ALA A CA 1
ATOM 845 C C . ALA A 1 111 ? 7.796 -4.605 -8.441 1.00 86.44 111 ALA A C 1
ATOM 847 O O . ALA A 1 111 ? 7.647 -4.599 -7.216 1.00 86.44 111 ALA A O 1
ATOM 848 N N . ALA A 1 112 ? 8.605 -5.473 -9.055 1.00 90.38 112 ALA A N 1
ATOM 849 C CA . ALA A 1 112 ? 9.403 -6.463 -8.337 1.00 90.38 112 ALA A CA 1
ATOM 850 C C . ALA A 1 112 ? 10.401 -5.792 -7.383 1.00 90.38 112 ALA A C 1
ATOM 852 O O . ALA A 1 112 ? 10.460 -6.130 -6.199 1.00 90.38 112 ALA A O 1
ATOM 853 N N . ILE A 1 113 ? 11.155 -4.807 -7.883 1.00 89.88 113 ILE A N 1
ATOM 854 C CA . ILE A 1 113 ? 12.152 -4.069 -7.097 1.00 89.88 113 ILE A CA 1
ATOM 855 C C . ILE A 1 113 ? 11.470 -3.265 -5.988 1.00 89.88 113 ILE A C 1
ATOM 857 O O . ILE A 1 113 ? 11.907 -3.325 -4.841 1.00 89.88 113 ILE A O 1
ATOM 861 N N . SER A 1 114 ? 10.353 -2.599 -6.284 1.00 89.31 114 SER A N 1
ATOM 862 C CA . SER A 1 114 ? 9.543 -1.892 -5.286 1.00 89.31 114 SER A CA 1
ATOM 863 C C . SER A 1 114 ? 9.110 -2.819 -4.147 1.00 89.31 114 SER A C 1
ATOM 865 O O . SER A 1 114 ? 9.265 -2.481 -2.972 1.00 89.31 114 SER A O 1
ATOM 867 N N . GLY A 1 115 ? 8.596 -4.008 -4.481 1.00 86.94 115 GLY A N 1
ATOM 868 C CA . GLY A 1 115 ? 8.179 -5.008 -3.499 1.00 86.94 115 GLY A CA 1
ATOM 869 C C . GLY A 1 115 ? 9.347 -5.540 -2.668 1.00 86.94 115 GLY A C 1
ATOM 870 O O . GLY A 1 115 ? 9.204 -5.720 -1.456 1.00 86.94 115 GLY A O 1
ATOM 871 N N . MET A 1 116 ? 10.514 -5.743 -3.284 1.00 90.44 116 MET A N 1
ATOM 872 C CA . MET A 1 116 ? 11.731 -6.154 -2.578 1.00 90.44 116 MET A CA 1
ATOM 873 C C . MET A 1 116 ? 12.216 -5.079 -1.600 1.00 90.44 116 MET A C 1
ATOM 875 O O . MET A 1 116 ? 12.507 -5.400 -0.442 1.00 90.44 116 MET A O 1
ATOM 879 N N . LEU A 1 117 ? 12.253 -3.814 -2.032 1.00 89.69 117 LEU A N 1
ATOM 880 C CA . LEU A 1 117 ? 12.689 -2.677 -1.215 1.00 89.69 117 LEU A CA 1
ATOM 881 C C . LEU A 1 117 ? 11.777 -2.458 -0.008 1.00 89.69 117 LEU A C 1
ATOM 883 O O . LEU A 1 117 ? 12.266 -2.285 1.107 1.00 89.69 117 LEU A O 1
ATOM 887 N N . PHE A 1 118 ? 10.460 -2.553 -0.198 1.00 88.81 118 PHE A N 1
ATOM 888 C CA . PHE A 1 118 ? 9.491 -2.377 0.884 1.00 88.81 118 PHE A CA 1
ATOM 889 C C . PHE A 1 118 ? 9.701 -3.344 2.058 1.00 88.81 118 PHE A C 1
ATOM 891 O O . PHE A 1 118 ? 9.458 -2.991 3.212 1.00 88.81 118 PHE A O 1
ATOM 898 N N . LYS A 1 119 ? 10.174 -4.567 1.789 1.00 87.25 119 LYS A N 1
ATOM 899 C CA . LYS A 1 119 ? 10.352 -5.619 2.803 1.00 87.25 119 LYS A CA 1
ATOM 900 C C . LYS A 1 119 ? 11.821 -5.992 3.040 1.00 87.25 119 LYS A C 1
ATOM 902 O O . LYS A 1 119 ? 12.095 -7.069 3.569 1.00 87.25 119 LYS A O 1
ATOM 907 N N . ILE A 1 120 ? 12.772 -5.120 2.695 1.00 88.06 120 ILE A N 1
ATOM 908 C CA . ILE A 1 120 ? 14.208 -5.433 2.790 1.00 88.06 120 ILE A CA 1
ATOM 909 C C . ILE A 1 120 ? 14.672 -5.682 4.238 1.00 88.06 120 ILE A C 1
ATOM 911 O O . ILE A 1 120 ? 15.435 -6.611 4.497 1.00 88.06 120 ILE A O 1
ATOM 915 N N . GLY A 1 121 ? 14.130 -4.936 5.209 1.00 85.31 121 GLY A N 1
ATOM 916 C CA . GLY A 1 121 ? 14.443 -5.097 6.637 1.00 85.31 121 GLY A CA 1
ATOM 917 C C . GLY A 1 121 ? 13.880 -6.374 7.279 1.00 85.31 121 GLY A C 1
ATOM 918 O O . GLY A 1 121 ? 14.268 -6.723 8.388 1.00 85.31 121 GLY A O 1
ATOM 919 N N . GLY A 1 122 ? 12.981 -7.091 6.592 1.00 83.06 122 GLY A N 1
ATOM 920 C CA . GLY A 1 122 ? 12.407 -8.363 7.052 1.00 83.06 122 GLY A CA 1
ATOM 921 C C . GLY A 1 122 ? 13.232 -9.599 6.675 1.00 83.06 122 GLY A C 1
ATOM 922 O O . GLY A 1 122 ? 12.799 -10.722 6.934 1.00 83.06 122 GLY A O 1
ATOM 923 N N . GLY A 1 123 ? 14.391 -9.405 6.039 1.00 89.50 123 GLY A N 1
ATOM 924 C CA . GLY A 1 123 ? 15.277 -10.464 5.563 1.00 89.50 123 GLY A CA 1
ATOM 925 C C . GLY A 1 123 ? 15.068 -10.836 4.086 1.00 89.50 123 GLY A C 1
ATOM 926 O O . GLY A 1 123 ? 14.045 -10.502 3.479 1.00 89.50 123 GLY A O 1
ATOM 927 N N . PRO A 1 124 ? 16.023 -11.576 3.490 1.00 88.12 124 PRO A N 1
ATOM 928 C CA . PRO A 1 124 ? 16.068 -11.810 2.045 1.00 88.12 124 PRO A CA 1
ATOM 929 C C . PRO A 1 124 ? 14.875 -12.623 1.534 1.00 88.12 124 PRO A C 1
ATOM 931 O O . PRO A 1 124 ? 14.339 -12.335 0.470 1.00 88.12 124 PRO A O 1
ATOM 934 N N . ARG A 1 125 ? 14.391 -13.601 2.314 1.00 89.38 125 ARG A N 1
ATOM 935 C CA . ARG A 1 125 ? 13.217 -14.403 1.927 1.00 89.38 125 ARG A CA 1
ATOM 936 C C . ARG A 1 125 ? 11.954 -13.549 1.850 1.00 89.38 125 ARG A C 1
ATOM 938 O O . ARG A 1 125 ? 11.202 -13.664 0.892 1.00 89.38 125 ARG A O 1
ATOM 945 N N . ALA A 1 126 ? 11.733 -12.687 2.843 1.00 88.81 126 ALA A N 1
ATOM 946 C CA . ALA A 1 126 ? 10.551 -11.833 2.890 1.00 88.81 126 ALA A CA 1
ATOM 947 C C . ALA A 1 126 ? 10.555 -10.810 1.745 1.00 88.81 126 ALA A C 1
ATOM 949 O O . ALA A 1 126 ? 9.516 -10.605 1.124 1.00 88.81 126 ALA A O 1
ATOM 950 N N . SER A 1 127 ? 11.727 -10.240 1.445 1.00 89.69 127 SER A N 1
ATOM 951 C CA . SER A 1 127 ? 11.948 -9.322 0.324 1.00 89.69 127 SER A CA 1
ATOM 952 C C . SER A 1 127 ? 11.670 -9.978 -1.033 1.00 89.69 127 SER A C 1
ATOM 954 O O . SER A 1 127 ? 10.903 -9.443 -1.831 1.00 89.69 127 SER A O 1
ATOM 956 N N . ILE A 1 128 ? 12.202 -11.179 -1.280 1.00 91.19 128 ILE A N 1
ATOM 957 C CA . ILE A 1 128 ? 11.961 -11.895 -2.543 1.00 91.19 128 ILE A CA 1
ATOM 958 C C . ILE A 1 128 ? 10.475 -1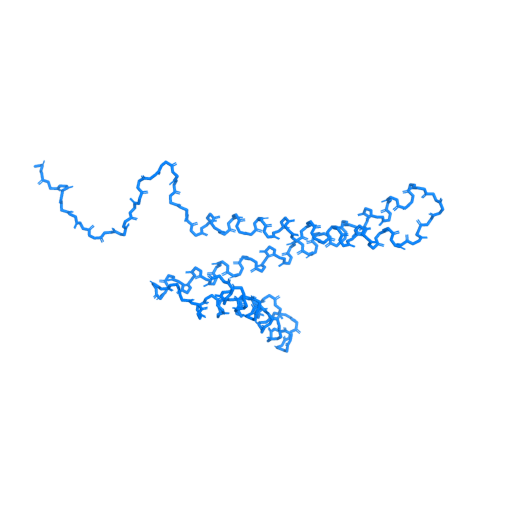2.241 -2.703 1.00 91.19 128 ILE A C 1
ATOM 960 O O . ILE A 1 128 ? 9.906 -12.024 -3.771 1.00 91.19 128 ILE A O 1
ATOM 964 N N . ILE A 1 129 ? 9.825 -12.735 -1.643 1.00 91.38 129 ILE A N 1
ATOM 965 C CA . ILE A 1 129 ? 8.398 -13.087 -1.684 1.00 91.38 129 ILE A CA 1
ATOM 966 C C . ILE A 1 129 ? 7.544 -11.854 -2.001 1.00 91.38 129 ILE A C 1
ATOM 968 O O . ILE A 1 129 ? 6.670 -11.931 -2.865 1.00 91.38 129 ILE A O 1
ATOM 972 N N . SER A 1 130 ? 7.795 -10.711 -1.352 1.00 90.12 130 SER A N 1
ATOM 973 C CA . SER A 1 130 ? 7.052 -9.484 -1.656 1.00 90.12 130 SER A CA 1
ATOM 974 C C . SER A 1 130 ? 7.320 -8.988 -3.076 1.00 90.12 130 SER A C 1
ATOM 976 O O . SER A 1 130 ? 6.379 -8.578 -3.751 1.00 90.12 130 SER A O 1
ATOM 978 N N . GLY A 1 131 ? 8.558 -9.096 -3.565 1.00 90.44 131 GLY A N 1
ATOM 979 C CA . GLY A 1 131 ? 8.901 -8.799 -4.956 1.00 90.44 131 GLY A CA 1
ATOM 980 C C . GLY A 1 131 ? 8.104 -9.631 -5.960 1.00 90.44 131 GLY A C 1
ATOM 981 O O . GLY A 1 131 ? 7.500 -9.073 -6.875 1.00 90.44 131 GLY A O 1
ATOM 982 N N . ILE A 1 132 ? 8.033 -10.950 -5.759 1.00 92.62 132 ILE A N 1
ATOM 983 C CA . ILE A 1 132 ? 7.282 -11.866 -6.635 1.00 92.62 132 ILE A CA 1
ATOM 984 C C . ILE A 1 132 ? 5.785 -11.540 -6.623 1.00 92.62 132 ILE A C 1
ATOM 986 O O . ILE A 1 132 ? 5.162 -11.507 -7.682 1.00 92.62 132 ILE A O 1
ATOM 990 N N . ILE A 1 133 ? 5.204 -11.266 -5.450 1.00 93.38 133 ILE A N 1
ATOM 991 C CA . ILE A 1 133 ? 3.776 -10.926 -5.332 1.00 93.38 133 ILE A CA 1
ATOM 992 C C . ILE A 1 133 ? 3.464 -9.641 -6.108 1.00 93.38 133 ILE A C 1
ATOM 994 O O . ILE A 1 133 ? 2.502 -9.597 -6.879 1.00 93.38 133 ILE A O 1
ATOM 998 N N . CYS A 1 134 ? 4.285 -8.602 -5.942 1.00 90.38 134 CYS A N 1
ATOM 999 C CA . CYS A 1 134 ? 4.104 -7.334 -6.644 1.00 90.38 134 CYS A CA 1
ATOM 1000 C C . CYS A 1 134 ? 4.283 -7.485 -8.159 1.00 90.38 134 CYS A C 1
ATOM 1002 O O . CYS A 1 134 ? 3.436 -7.013 -8.917 1.00 90.38 134 CYS A O 1
ATOM 1004 N N . ALA A 1 135 ? 5.322 -8.200 -8.596 1.00 90.50 135 ALA A N 1
ATOM 1005 C CA . ALA A 1 135 ? 5.558 -8.505 -10.005 1.00 90.50 135 ALA A CA 1
ATOM 1006 C C . ALA A 1 135 ? 4.388 -9.279 -10.628 1.00 90.50 135 ALA A C 1
ATOM 1008 O O . ALA A 1 135 ? 3.915 -8.920 -11.704 1.00 90.50 135 ALA A O 1
ATOM 1009 N N . GLY A 1 136 ? 3.882 -10.300 -9.929 1.00 91.62 136 GLY A N 1
ATOM 1010 C CA . GLY A 1 136 ? 2.736 -11.092 -10.370 1.00 91.62 136 GLY A CA 1
ATOM 1011 C C . GLY A 1 136 ? 1.465 -10.254 -10.492 1.00 91.62 136 GLY A C 1
ATOM 1012 O O . GLY A 1 136 ? 0.763 -10.349 -11.492 1.00 91.62 136 GLY A O 1
ATOM 1013 N N . THR A 1 137 ? 1.203 -9.378 -9.518 1.00 90.62 137 THR A N 1
ATOM 1014 C CA . THR A 1 137 ? 0.007 -8.518 -9.517 1.00 90.62 137 THR A CA 1
ATOM 1015 C C . THR A 1 137 ? 0.019 -7.549 -10.700 1.00 90.62 137 THR A C 1
ATOM 1017 O O . THR A 1 137 ? -0.971 -7.438 -11.423 1.00 90.62 137 THR A O 1
ATOM 1020 N N . VAL A 1 138 ? 1.154 -6.882 -10.940 1.00 89.94 138 VAL A N 1
ATOM 1021 C CA . VAL A 1 138 ? 1.300 -5.963 -12.079 1.00 89.94 138 VAL A CA 1
ATOM 1022 C C . VAL A 1 138 ? 1.307 -6.716 -13.407 1.00 89.94 138 VAL A C 1
ATOM 1024 O O . VAL A 1 138 ? 0.707 -6.243 -14.366 1.00 89.94 138 VAL A O 1
ATOM 1027 N N . GLY A 1 139 ? 1.922 -7.899 -13.463 1.00 89.12 139 GLY A N 1
ATOM 1028 C CA . GLY A 1 139 ? 1.906 -8.751 -14.650 1.00 89.12 139 GLY A CA 1
ATOM 1029 C C . GLY A 1 139 ? 0.488 -9.146 -15.054 1.00 89.12 139 GLY A C 1
ATOM 1030 O O . GLY A 1 139 ? 0.115 -8.958 -16.206 1.00 89.12 139 GLY A O 1
ATOM 1031 N N . VAL A 1 140 ? -0.335 -9.599 -14.102 1.00 91.75 140 VAL A N 1
ATOM 1032 C CA . VAL A 1 140 ? -1.749 -9.919 -14.363 1.00 91.75 140 VAL A CA 1
ATOM 1033 C C . VAL A 1 140 ? -2.508 -8.686 -14.854 1.00 91.75 140 VAL A C 1
ATOM 1035 O O . VAL A 1 140 ? -3.210 -8.773 -15.858 1.00 91.75 140 VAL A O 1
ATOM 1038 N N . TYR A 1 141 ? -2.324 -7.531 -14.206 1.00 88.62 141 TYR A N 1
ATOM 1039 C CA . TYR A 1 141 ? -2.969 -6.284 -14.625 1.00 88.62 141 TYR A CA 1
ATOM 1040 C C . TYR A 1 141 ? -2.590 -5.879 -16.058 1.00 88.62 141 TYR A C 1
ATOM 1042 O O . TYR A 1 141 ? -3.460 -5.542 -16.856 1.00 88.62 141 TYR A O 1
ATOM 1050 N N . LYS A 1 142 ? -1.301 -5.954 -16.405 1.00 85.38 142 LYS A N 1
ATOM 1051 C CA . LYS A 1 142 ? -0.792 -5.602 -17.739 1.00 85.38 142 LYS A CA 1
ATOM 1052 C C . LYS A 1 142 ? -1.156 -6.611 -18.829 1.00 85.38 142 LYS A C 1
ATOM 1054 O O . LYS A 1 142 ? -1.128 -6.244 -19.989 1.00 85.38 142 LYS A O 1
ATOM 1059 N N . ILE A 1 143 ? -1.479 -7.854 -18.475 1.00 86.88 143 ILE A N 1
ATOM 1060 C CA . ILE A 1 143 ? -2.036 -8.833 -19.423 1.00 86.88 143 ILE A CA 1
ATOM 1061 C C . ILE A 1 143 ? -3.527 -8.561 -19.666 1.00 86.88 143 ILE A C 1
ATOM 1063 O O . ILE A 1 143 ? -4.036 -8.839 -20.746 1.00 86.88 143 ILE A O 1
ATOM 1067 N N . SER A 1 144 ? -4.238 -8.055 -18.655 1.00 83.44 144 SER A N 1
ATOM 1068 C CA . SER A 1 144 ? -5.683 -7.807 -18.735 1.00 83.44 144 SER A CA 1
ATOM 1069 C C . SER A 1 144 ? -6.086 -6.496 -19.420 1.00 83.44 144 SER A C 1
ATOM 1071 O O . SER A 1 144 ? -7.265 -6.336 -19.732 1.00 83.44 144 SER A O 1
ATOM 1073 N N . VAL A 1 145 ? -5.144 -5.570 -19.612 1.00 74.25 145 VAL A N 1
ATOM 1074 C CA . VAL A 1 145 ? -5.339 -4.241 -20.218 1.00 74.25 145 VAL A CA 1
ATOM 1075 C C . VAL A 1 145 ? -4.601 -4.186 -21.541 1.00 74.25 145 VAL A C 1
ATOM 1077 O O . VAL A 1 145 ? -5.247 -3.814 -22.542 1.00 74.25 145 VAL A O 1
#

Mean predicted aligned error: 10.81 Å

Nearest PDB structures (foldseek):
  8scx-assembly1_B  TM=8.921E-01  e=2.586E-09  Saccharomyces cerevisiae
  8scx-assembly1_A  TM=8.762E-01  e=3.230E-05  Saccharomyces cerevisiae
  8e73-assembly1_AK  TM=6.889E-01  e=7.996E-04  Vigna radiata
  8bef-assembly1_Y  TM=6.119E-01  e=9.713E-04  Arabidopsis thaliana
  7cgp-assembly1_A  TM=4.442E-01  e=3.379E-02  Homo sapiens

Secondary structure (DSSP, 8-state):
---S------------SS----HHHHHHHHHHHHHHHHHHHHHHHHHHHHHH----SSHHHHHHHHHHHHHHHHHHHHHHHHHHHHHHHHHHHHHHHHHS---HHHHHHHHHHHHHHHTGGG-HHHHHHHHHHHHHHHHHHHHH-

Foldseek 3Di:
DPPPPPDDDDPDPDDDPDPDCDLVNCLVCQLVVQLVVQLVVQLVVLQVVLQVDPQDPDPVRSVVSSVVSSVVRRNVSSVLRSQLSNQLSVQLVVVCVVPVDNDLVSSLQSQLQSQLVSCVVVDNVNSNVRSVVRSVVSNVVVVVD

Solvent-accessible surface area (backbone atoms only — not comparable to full-atom values): 7668 Å² total; per-residue (Å²): 145,88,82,86,79,78,85,74,94,64,85,86,76,76,92,52,102,56,74,80,81,40,77,65,49,56,38,51,54,44,17,52,51,35,20,51,52,19,26,52,52,23,26,52,53,13,36,56,52,15,70,67,48,87,54,59,100,45,71,72,48,33,52,50,48,18,50,53,33,16,64,62,34,8,57,58,38,8,54,53,36,20,52,48,39,42,40,28,48,53,40,38,49,54,51,30,72,73,60,80,51,92,46,73,68,51,54,26,49,20,27,21,52,27,25,22,62,77,29,47,93,70,37,72,70,49,7,51,51,38,10,51,52,35,20,51,53,48,44,53,51,64,72,78,105

Sequence (145 aa):
GIEYLNLEEGPIHTDGVMPSRGWSDDLCYGTGTMYLLGLGTGGAWGFLEGLRSQHGANLKLRVNSVLNSMTRRGPFVGNSFGVMAMFYNILNSTISNYRDTQDMYNSIGAAAISGMLFKIGGGPRASIISGIICAGTVGVYKISV

Organism: NCBI:txid61395

Radius of gyration: 21.86 Å; Cα contacts (8 Å, |Δi|>4): 162; chains: 1; bounding box: 40×54×66 Å

InterPro domains:
  IPR045238 Tim23-like [PTHR15371] (20-141)

pLDDT: mean 79.17, std 14.59, range [42.94, 94.06]